Protein AF-A0A962T414-F1 (afdb_monomer_lite)

Sequence (55 aa):
MDSYESPLCLMMVTAESEIEQVSRALAADADEYLMKPFTRDAVLEKLNLLGILSD

pLDDT: mean 76.68, std 15.66, range [48.12, 96.31]

Radius of gyration: 13.44 Å; chains: 1; bounding box: 34×24×32 Å

Structure (mmCIF, N/CA/C/O backbone):
data_AF-A0A962T414-F1
#
_entry.id   AF-A0A962T414-F1
#
loop_
_atom_site.group_PDB
_atom_site.id
_atom_site.type_symbol
_atom_site.label_atom_id
_atom_site.label_alt_id
_atom_site.label_comp_id
_atom_site.label_asym_id
_atom_site.label_entity_id
_atom_site.label_seq_id
_atom_site.pdbx_PDB_ins_code
_atom_site.Cartn_x
_atom_site.Cartn_y
_atom_site.Cartn_z
_atom_site.occupancy
_atom_site.B_iso_or_equiv
_atom_site.auth_seq_id
_atom_site.auth_comp_id
_atom_site.auth_asym_id
_atom_site.auth_atom_id
_atom_site.pdbx_PDB_model_num
ATOM 1 N N . MET A 1 1 ? -27.556 1.705 18.695 1.00 48.12 1 MET A N 1
ATOM 2 C CA . MET A 1 1 ? -27.040 0.361 18.372 1.00 48.12 1 MET A CA 1
ATOM 3 C C . MET A 1 1 ?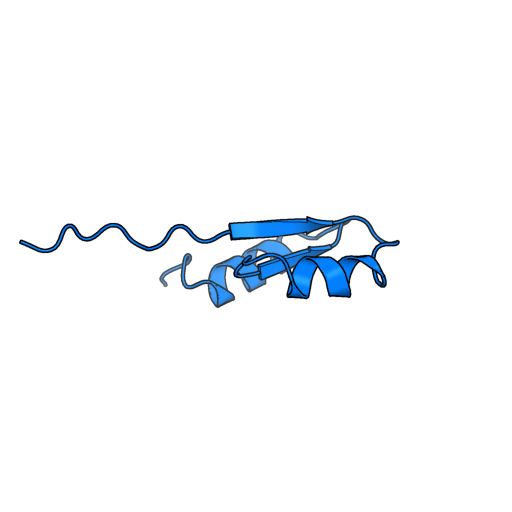 -26.165 0.574 17.161 1.00 48.12 1 MET A C 1
ATOM 5 O O . MET A 1 1 ? -26.628 0.423 16.040 1.00 48.12 1 MET A O 1
ATOM 9 N N . ASP A 1 2 ? -24.980 1.118 17.408 1.00 52.41 2 ASP A N 1
ATOM 10 C CA . ASP A 1 2 ? -24.031 1.488 16.368 1.00 52.41 2 ASP A CA 1
ATOM 11 C C . ASP A 1 2 ? -23.551 0.209 15.685 1.00 52.41 2 ASP A C 1
ATOM 13 O O . ASP A 1 2 ? -22.996 -0.691 16.317 1.00 52.41 2 ASP A O 1
ATOM 17 N N . SER A 1 3 ? -23.887 0.083 14.407 1.00 59.44 3 SER A N 1
ATOM 18 C CA . SER A 1 3 ? -23.477 -1.025 13.558 1.00 59.44 3 SER A CA 1
ATOM 19 C C . SER A 1 3 ? -21.960 -0.943 13.377 1.00 59.44 3 SER A C 1
ATOM 21 O O . SER A 1 3 ? -21.473 -0.041 12.701 1.00 59.44 3 SER A O 1
ATOM 23 N N . TYR A 1 4 ? -21.217 -1.850 14.015 1.00 60.47 4 TYR A N 1
ATOM 24 C CA . TYR A 1 4 ? -19.762 -1.992 13.893 1.00 60.47 4 TYR A CA 1
ATOM 25 C C . TYR A 1 4 ? -19.378 -2.529 12.506 1.00 60.47 4 TYR A C 1
ATOM 27 O O . TYR A 1 4 ? -18.939 -3.671 12.374 1.00 60.47 4 TYR A O 1
ATOM 35 N N . GLU A 1 5 ? -19.543 -1.733 11.457 1.00 61.78 5 GLU A N 1
ATOM 36 C CA . GLU A 1 5 ? -18.776 -1.983 10.241 1.00 61.78 5 GLU A CA 1
ATOM 37 C C . GLU A 1 5 ? -17.391 -1.378 10.449 1.00 61.78 5 GLU A C 1
ATOM 39 O O . GLU A 1 5 ? -17.245 -0.171 10.647 1.00 61.78 5 GLU A O 1
ATOM 44 N N . SER A 1 6 ? -16.367 -2.237 10.471 1.00 65.44 6 SER A N 1
ATOM 45 C CA . SER A 1 6 ? -14.992 -1.771 10.304 1.00 65.44 6 SER A CA 1
ATOM 46 C C . SER A 1 6 ? -14.949 -0.917 9.037 1.00 65.44 6 SER A C 1
ATOM 48 O O . SER A 1 6 ? -15.467 -1.381 8.015 1.00 65.44 6 SER A O 1
ATOM 50 N N . PRO A 1 7 ? -14.347 0.286 9.055 1.00 74.88 7 PRO A N 1
ATOM 51 C CA . PRO A 1 7 ? -14.122 1.015 7.817 1.00 74.88 7 PRO A CA 1
ATOM 52 C C . PRO A 1 7 ? -13.371 0.100 6.843 1.00 74.88 7 PRO A C 1
ATOM 54 O O . PRO A 1 7 ? -12.458 -0.634 7.233 1.00 74.88 7 PRO A O 1
ATOM 57 N N . LEU A 1 8 ? -13.828 0.076 5.593 1.00 82.19 8 LEU A N 1
ATOM 58 C CA . LEU A 1 8 ? -13.201 -0.709 4.539 1.00 82.19 8 LEU A CA 1
ATOM 59 C C . LEU A 1 8 ? -11.835 -0.093 4.225 1.00 82.19 8 LEU A C 1
ATOM 61 O O . LEU A 1 8 ? -11.791 1.034 3.745 1.00 82.19 8 LEU A O 1
ATOM 65 N N . CYS A 1 9 ? -10.751 -0.838 4.444 1.00 87.38 9 CYS A N 1
ATOM 66 C CA . CYS A 1 9 ? -9.416 -0.388 4.054 1.00 87.38 9 CYS A CA 1
ATOM 67 C C . CYS A 1 9 ? -9.182 -0.586 2.550 1.00 87.38 9 CYS A C 1
ATOM 69 O O . CYS A 1 9 ? -9.355 -1.691 2.021 1.00 87.38 9 CYS A O 1
ATOM 71 N N . LEU A 1 10 ? -8.731 0.463 1.865 1.00 87.00 10 LEU A N 1
ATOM 72 C CA . LEU A 1 10 ? -8.369 0.458 0.454 1.00 87.00 10 LEU A CA 1
ATOM 73 C C . LEU A 1 10 ? -6.849 0.574 0.292 1.00 87.00 10 LEU A C 1
ATOM 75 O O . LEU A 1 10 ? -6.250 1.588 0.634 1.00 87.00 10 LEU A O 1
ATOM 79 N N . MET A 1 11 ? -6.228 -0.442 -0.315 1.00 89.44 11 MET A N 1
ATOM 80 C CA . MET A 1 11 ? -4.827 -0.384 -0.742 1.00 89.44 11 MET A CA 1
ATOM 81 C C . MET A 1 11 ? -4.736 -0.347 -2.271 1.00 89.44 11 MET A C 1
ATOM 83 O O . MET A 1 11 ? -5.192 -1.271 -2.949 1.00 89.44 11 MET A O 1
ATOM 87 N N . MET A 1 12 ? -4.122 0.696 -2.830 1.00 89.62 12 MET A N 1
ATOM 88 C CA . MET A 1 12 ? -3.920 0.832 -4.273 1.00 89.62 12 MET A CA 1
ATOM 89 C C . MET A 1 12 ? -2.604 0.185 -4.710 1.00 89.62 12 MET A C 1
ATOM 91 O O . MET A 1 12 ? -1.574 0.312 -4.049 1.00 89.62 12 MET A O 1
ATOM 95 N N . VAL A 1 13 ? -2.623 -0.478 -5.869 1.00 88.38 13 VAL A N 1
ATOM 96 C CA . VAL A 1 13 ? -1.446 -1.153 -6.422 1.00 88.38 13 VAL A CA 1
ATOM 97 C C . VAL A 1 13 ? -1.080 -0.595 -7.800 1.00 88.38 13 VAL A C 1
ATOM 99 O O . VAL A 1 13 ? -1.863 -0.723 -8.740 1.00 88.38 13 VAL A O 1
ATOM 102 N N . THR A 1 14 ? 0.122 -0.033 -7.938 1.00 80.81 14 THR A N 1
ATOM 103 C CA . THR A 1 14 ? 0.583 0.725 -9.123 1.00 80.81 14 THR A CA 1
ATOM 104 C C . THR A 1 14 ? 1.795 0.079 -9.833 1.00 80.81 14 THR A C 1
ATOM 106 O O . THR A 1 14 ? 2.342 -0.882 -9.312 1.00 80.81 14 THR A O 1
ATOM 109 N N . ALA A 1 15 ? 2.204 0.534 -11.027 1.00 82.38 15 ALA A N 1
ATOM 110 C CA . ALA A 1 15 ? 3.395 0.091 -11.775 1.00 82.38 15 ALA A CA 1
ATOM 111 C C . ALA A 1 15 ? 4.588 1.070 -11.634 1.00 82.38 15 ALA A C 1
ATOM 113 O O . ALA A 1 15 ? 4.399 2.238 -11.313 1.00 82.38 15 ALA A O 1
ATOM 114 N N . GLU A 1 16 ? 5.818 0.619 -11.916 1.00 66.75 16 GLU A N 1
ATOM 115 C CA . GLU A 1 16 ? 7.102 1.331 -11.687 1.00 66.75 16 GLU A CA 1
ATOM 116 C C . GLU A 1 16 ? 7.360 2.593 -12.555 1.00 66.75 16 GLU A C 1
ATOM 118 O O . GLU A 1 16 ? 8.488 2.947 -12.874 1.00 66.75 16 GLU A O 1
ATOM 123 N N . SER A 1 17 ? 6.338 3.327 -12.985 1.00 60.03 17 SER A N 1
ATOM 124 C CA . SER A 1 17 ? 6.515 4.599 -13.724 1.00 60.03 17 SER A CA 1
ATO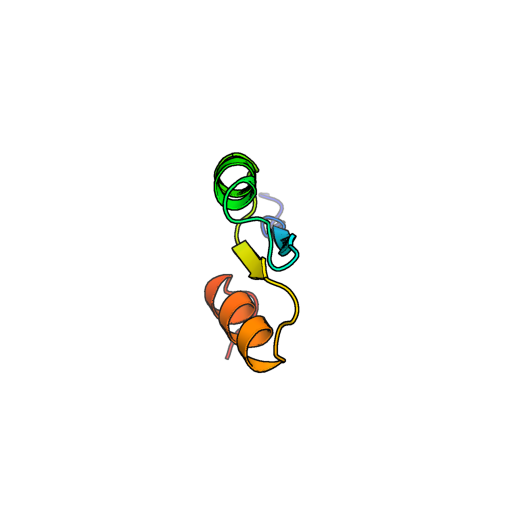M 125 C C . SER A 1 17 ? 5.584 5.703 -13.230 1.00 60.03 17 SER A C 1
ATOM 127 O O . SER A 1 17 ? 5.374 6.718 -13.884 1.00 60.03 17 SER A O 1
ATOM 129 N N . GLU A 1 18 ? 5.042 5.505 -12.036 1.00 58.69 18 GLU A N 1
ATOM 130 C CA . GLU A 1 18 ? 3.943 6.271 -11.474 1.00 58.69 18 GLU A CA 1
ATOM 131 C C . GLU A 1 18 ? 4.383 7.233 -10.367 1.00 58.69 18 GLU A C 1
ATOM 133 O O . GLU A 1 18 ? 3.559 7.629 -9.560 1.00 58.69 18 GLU A O 1
ATOM 138 N N . ILE A 1 19 ? 5.639 7.693 -10.320 1.00 54.09 19 ILE A N 1
ATOM 139 C CA . ILE A 1 19 ? 6.021 8.758 -9.366 1.00 54.09 19 ILE A CA 1
ATOM 140 C C . ILE A 1 19 ? 5.172 10.035 -9.593 1.00 54.09 19 ILE A C 1
ATOM 142 O O . ILE A 1 19 ? 4.814 10.709 -8.632 1.00 54.09 19 ILE A O 1
ATOM 146 N N . GLU A 1 20 ? 4.721 10.312 -10.826 1.00 52.12 20 GLU A N 1
ATOM 147 C CA . GLU A 1 20 ? 3.701 11.348 -11.101 1.00 52.12 20 GLU A CA 1
ATOM 148 C C . GLU A 1 20 ? 2.287 10.973 -10.614 1.00 52.12 20 GLU A C 1
ATOM 150 O O . GLU A 1 20 ? 1.489 11.845 -10.267 1.00 52.12 20 GLU A O 1
ATOM 155 N N . GLN A 1 21 ? 1.968 9.684 -10.543 1.00 55.62 21 GLN A N 1
ATOM 156 C CA . GLN A 1 21 ? 0.700 9.160 -10.035 1.00 55.62 21 GLN A CA 1
ATOM 157 C C . GLN A 1 21 ? 0.696 8.972 -8.516 1.00 55.62 21 GLN A C 1
ATOM 159 O O . GLN A 1 21 ? -0.384 8.995 -7.946 1.00 55.62 21 GLN A O 1
ATOM 164 N N . VAL A 1 22 ? 1.849 8.927 -7.833 1.00 55.00 22 VAL A N 1
ATOM 165 C CA . VAL A 1 22 ? 1.940 9.011 -6.361 1.00 55.00 22 VAL A CA 1
ATOM 166 C C . VAL A 1 22 ? 1.252 10.290 -5.856 1.00 55.00 22 VAL A C 1
ATOM 168 O O . VAL A 1 22 ? 0.613 10.274 -4.811 1.00 55.00 22 VAL A O 1
ATOM 171 N N . SER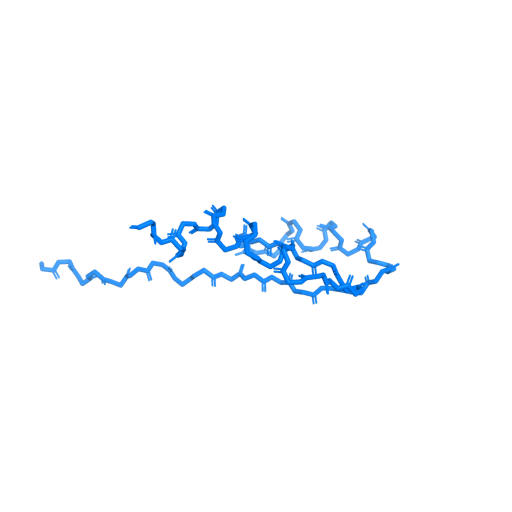 A 1 23 ? 1.275 11.381 -6.635 1.00 56.97 23 SER A N 1
ATOM 172 C CA . SER A 1 23 ? 0.530 12.613 -6.320 1.00 56.97 23 SER A CA 1
ATOM 173 C C . SER A 1 23 ? -0.995 12.488 -6.488 1.00 56.97 23 SER A C 1
ATOM 175 O O . SER A 1 23 ? -1.748 13.105 -5.740 1.00 56.97 23 SER A O 1
ATOM 177 N N . ARG A 1 24 ? -1.464 11.671 -7.443 1.00 55.62 24 ARG A N 1
ATOM 178 C CA . ARG A 1 24 ? -2.890 11.366 -7.669 1.00 55.62 24 ARG A CA 1
ATOM 179 C C . ARG A 1 24 ? -3.422 10.336 -6.680 1.00 55.62 24 ARG A C 1
ATOM 181 O O . ARG A 1 24 ? -4.559 10.445 -6.247 1.00 55.62 24 ARG A O 1
ATOM 188 N N . ALA A 1 25 ? -2.578 9.390 -6.306 1.00 53.78 25 ALA A N 1
ATOM 189 C CA . ALA A 1 25 ? -2.728 8.486 -5.185 1.00 53.78 25 ALA A CA 1
ATOM 190 C C . ALA A 1 25 ? -2.887 9.272 -3.876 1.00 53.78 25 ALA A C 1
ATOM 192 O O . ALA A 1 25 ? -3.89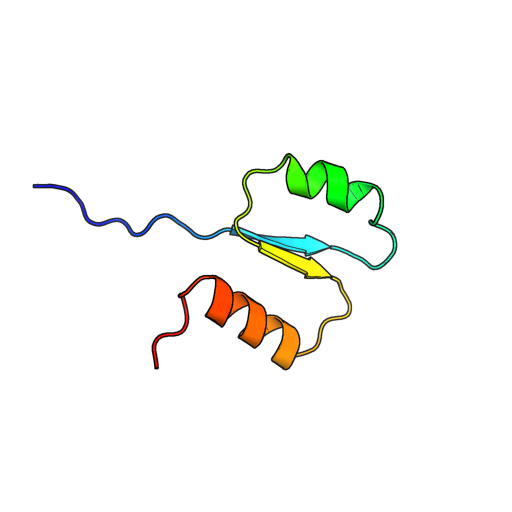7 9.144 -3.213 1.00 53.78 25 ALA A O 1
ATOM 193 N N . LEU A 1 26 ? -2.004 10.215 -3.552 1.00 55.72 26 LEU A N 1
ATOM 194 C CA . LEU A 1 26 ? -2.196 11.085 -2.379 1.00 55.72 26 LEU A CA 1
ATOM 195 C C . LEU A 1 26 ? -3.523 11.881 -2.392 1.00 55.72 26 LEU A C 1
ATOM 197 O O . LEU A 1 26 ? -3.960 12.337 -1.340 1.00 55.72 26 LEU A O 1
ATOM 201 N N . ALA A 1 27 ? -4.161 12.055 -3.557 1.00 56.62 27 ALA A N 1
ATOM 202 C CA . ALA A 1 27 ? -5.484 12.670 -3.702 1.00 56.62 27 ALA A CA 1
ATOM 203 C C . ALA A 1 27 ? -6.654 11.662 -3.712 1.00 56.62 27 ALA A C 1
ATOM 205 O O . ALA A 1 27 ? -7.808 12.066 -3.571 1.00 56.62 27 ALA A O 1
ATOM 206 N N . ALA A 1 28 ? -6.377 10.373 -3.910 1.00 62.09 28 ALA A N 1
ATOM 207 C CA . ALA A 1 28 ? -7.337 9.291 -3.794 1.00 62.09 28 ALA A CA 1
ATOM 208 C C . ALA A 1 28 ? -7.299 8.805 -2.345 1.00 62.09 28 ALA A C 1
ATOM 210 O O . ALA A 1 28 ? -6.235 8.473 -1.839 1.00 62.09 28 ALA A O 1
ATOM 211 N N . ASP A 1 29 ? -8.455 8.785 -1.694 1.00 70.75 29 ASP A N 1
ATOM 212 C CA . ASP A 1 29 ? -8.703 8.458 -0.281 1.00 70.75 29 ASP A CA 1
ATOM 213 C C . ASP A 1 29 ? -8.348 6.996 0.098 1.00 70.75 29 ASP A C 1
ATOM 215 O O . ASP A 1 29 ? -9.112 6.309 0.764 1.00 70.75 29 ASP A O 1
ATOM 219 N N . ALA A 1 30 ? -7.240 6.459 -0.420 1.00 80.62 30 ALA A N 1
ATOM 220 C CA . ALA A 1 30 ? -6.745 5.129 -0.122 1.00 80.62 30 ALA A CA 1
ATOM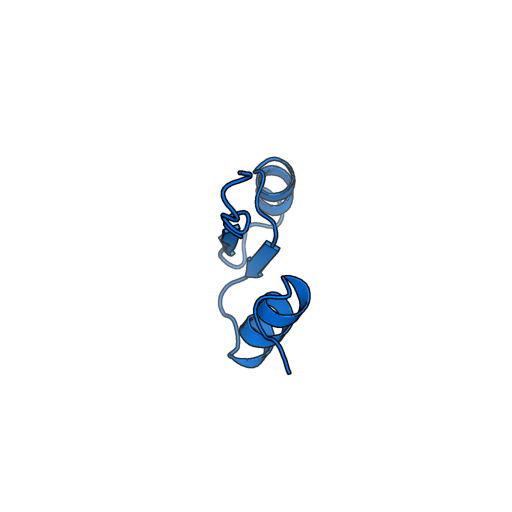 221 C C . ALA A 1 30 ? -5.863 5.175 1.122 1.00 80.62 30 ALA A C 1
ATOM 223 O O . ALA A 1 30 ? -5.009 6.052 1.271 1.00 80.62 30 ALA A O 1
ATOM 224 N N . ASP A 1 31 ? -6.040 4.170 1.967 1.00 85.25 31 ASP A N 1
ATOM 225 C CA . ASP A 1 31 ? -5.302 4.016 3.209 1.00 85.25 31 ASP A CA 1
ATOM 226 C C . ASP A 1 31 ? -3.842 3.623 2.957 1.00 85.25 31 ASP A C 1
ATOM 228 O O . ASP A 1 31 ? -2.967 4.032 3.716 1.00 85.25 31 ASP A O 1
ATOM 232 N N . GLU A 1 32 ? -3.557 2.859 1.888 1.00 87.44 32 GLU A N 1
ATOM 233 C CA . GLU A 1 32 ? -2.179 2.513 1.524 1.00 87.44 32 GLU A CA 1
ATOM 234 C C . GLU A 1 32 ? -1.875 2.310 0.029 1.00 87.44 32 GLU A C 1
ATOM 236 O O . GLU A 1 32 ? -2.755 2.115 -0.810 1.00 87.44 32 GLU A O 1
ATOM 241 N N . TYR A 1 33 ? -0.574 2.290 -0.290 1.00 85.75 33 TYR A N 1
ATOM 242 C CA . TYR A 1 33 ? -0.023 2.129 -1.638 1.00 85.75 33 TYR A CA 1
ATOM 243 C C . TYR A 1 33 ? 1.060 1.047 -1.733 1.00 85.75 33 TYR A C 1
ATOM 245 O O . TYR A 1 33 ? 1.976 0.984 -0.910 1.00 85.75 33 TYR A O 1
ATOM 253 N N . LEU A 1 34 ? 1.007 0.241 -2.800 1.00 88.44 34 LEU A N 1
ATOM 254 C CA . LEU A 1 34 ? 1.993 -0.796 -3.114 1.00 88.44 34 LEU A CA 1
ATOM 255 C C . LEU A 1 34 ? 2.415 -0.746 -4.592 1.00 88.44 34 LEU A C 1
ATOM 257 O O . LEU A 1 34 ? 1.586 -0.777 -5.499 1.00 88.44 34 LEU A O 1
ATOM 261 N N . MET A 1 35 ? 3.716 -0.703 -4.864 1.00 88.69 35 MET A N 1
ATOM 262 C CA . MET A 1 35 ? 4.242 -0.645 -6.232 1.00 88.69 35 MET A CA 1
ATOM 263 C C . MET A 1 35 ? 4.584 -2.039 -6.768 1.00 88.69 35 MET A C 1
ATOM 265 O O . MET A 1 35 ? 5.167 -2.861 -6.068 1.00 88.69 35 MET A O 1
ATOM 269 N N . LYS A 1 36 ? 4.237 -2.302 -8.029 1.00 89.50 36 LYS A N 1
ATOM 270 C CA . LYS A 1 36 ? 4.626 -3.490 -8.791 1.00 89.50 36 LYS A CA 1
ATOM 271 C C . LYS A 1 36 ? 5.988 -3.286 -9.471 1.00 89.50 36 LYS A C 1
ATOM 273 O O . LYS A 1 36 ? 6.226 -2.193 -9.982 1.00 89.50 36 LYS A O 1
ATOM 278 N N . PRO A 1 37 ? 6.775 -4.365 -9.626 1.00 91.94 37 PRO A N 1
ATOM 279 C CA . PRO A 1 37 ? 6.539 -5.685 -9.033 1.00 91.94 37 PRO A CA 1
ATOM 280 C C . PRO A 1 37 ? 6.772 -5.652 -7.512 1.00 91.94 37 PRO A C 1
ATOM 282 O O . PRO A 1 37 ? 7.732 -5.049 -7.049 1.00 91.94 37 PRO A O 1
ATOM 285 N N . PHE A 1 38 ? 5.902 -6.308 -6.736 1.00 90.44 38 PHE A N 1
ATOM 286 C CA . PHE A 1 38 ? 6.025 -6.377 -5.275 1.00 90.44 38 PHE A CA 1
ATOM 287 C C . PHE A 1 38 ? 6.402 -7.778 -4.804 1.00 90.44 38 PHE A C 1
ATOM 289 O O . PHE A 1 38 ? 6.095 -8.786 -5.446 1.00 90.44 38 PHE A O 1
ATOM 296 N N . THR A 1 39 ? 7.043 -7.831 -3.641 1.00 95.00 39 THR A N 1
ATOM 297 C CA . THR A 1 39 ? 7.326 -9.073 -2.924 1.00 95.00 39 THR A CA 1
ATOM 298 C C . THR A 1 39 ? 6.183 -9.413 -1.968 1.00 95.00 39 THR A C 1
ATOM 300 O O . THR A 1 39 ? 5.360 -8.565 -1.619 1.00 95.00 39 THR A O 1
ATOM 303 N N . ARG A 1 40 ? 6.142 -10.669 -1.509 1.00 95.62 40 ARG A N 1
ATOM 304 C CA . ARG A 1 40 ? 5.219 -11.095 -0.446 1.00 95.62 40 ARG A CA 1
ATOM 305 C C . ARG A 1 40 ? 5.403 -10.264 0.825 1.00 95.62 40 ARG A C 1
ATOM 307 O O . ARG A 1 40 ? 4.416 -9.880 1.442 1.00 95.62 40 ARG A O 1
ATOM 314 N N . ASP A 1 41 ? 6.648 -9.984 1.191 1.00 96.31 41 ASP A N 1
ATOM 315 C CA . ASP A 1 41 ? 6.967 -9.263 2.424 1.00 96.31 41 ASP A CA 1
ATOM 316 C C . ASP A 1 41 ? 6.477 -7.812 2.365 1.00 96.31 41 ASP A C 1
ATOM 318 O O . ASP A 1 41 ? 5.897 -7.333 3.334 1.00 96.31 41 ASP A O 1
ATOM 322 N N . ALA A 1 42 ? 6.575 -7.164 1.198 1.00 93.31 42 ALA A N 1
ATOM 323 C CA . ALA A 1 42 ? 6.034 -5.821 0.990 1.00 93.31 42 ALA A CA 1
ATOM 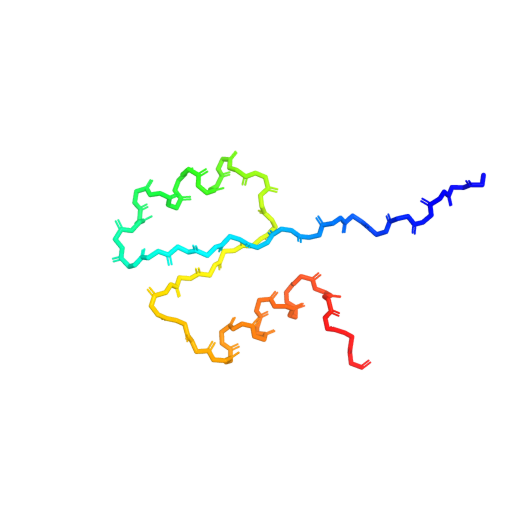324 C C . ALA A 1 42 ? 4.503 -5.762 1.165 1.00 93.31 42 ALA A C 1
ATOM 326 O O . ALA A 1 42 ? 3.970 -4.770 1.655 1.00 93.31 42 ALA A O 1
ATOM 327 N N . VAL A 1 43 ? 3.779 -6.829 0.803 1.00 93.94 43 VAL A N 1
ATOM 328 C CA . VAL A 1 43 ? 2.329 -6.925 1.053 1.00 93.94 43 VAL A CA 1
ATOM 329 C C . VAL A 1 43 ? 2.048 -7.057 2.548 1.00 93.94 43 VAL A C 1
ATOM 331 O O . VAL A 1 43 ? 1.178 -6.367 3.070 1.00 93.94 43 VAL A O 1
ATOM 334 N N . LEU A 1 44 ? 2.772 -7.937 3.243 1.00 95.00 44 LEU A N 1
ATOM 335 C CA . LEU A 1 44 ? 2.562 -8.171 4.674 1.00 95.00 44 LEU A CA 1
ATOM 336 C C . LEU A 1 44 ? 2.851 -6.929 5.512 1.00 95.00 44 LEU A C 1
ATOM 338 O O . LEU A 1 44 ? 2.085 -6.619 6.417 1.00 95.00 44 LEU A O 1
ATOM 342 N N . GLU A 1 45 ? 3.913 -6.198 5.182 1.00 93.50 45 GLU A N 1
ATOM 343 C CA . GLU A 1 45 ? 4.235 -4.929 5.827 1.00 93.50 45 GLU A CA 1
ATOM 344 C C . GLU A 1 45 ? 3.072 -3.936 5.707 1.00 93.50 45 GLU A C 1
ATOM 346 O O . GLU A 1 45 ? 2.633 -3.379 6.711 1.00 93.50 45 GLU A O 1
ATOM 351 N N . LYS A 1 46 ? 2.493 -3.782 4.510 1.00 91.81 46 LYS A N 1
ATOM 352 C CA . LYS A 1 46 ? 1.341 -2.894 4.291 1.00 91.81 46 LYS A CA 1
ATOM 353 C C . LYS A 1 46 ? 0.085 -3.355 5.028 1.00 91.81 46 LYS A C 1
ATOM 355 O O . LYS A 1 46 ? -0.607 -2.534 5.619 1.00 91.81 46 LYS A O 1
ATOM 360 N N . LEU A 1 47 ? -0.193 -4.657 5.062 1.00 92.19 47 LEU A N 1
ATOM 361 C CA . LEU A 1 47 ? -1.332 -5.197 5.814 1.00 92.19 47 LEU A CA 1
ATOM 362 C C . LEU A 1 47 ? -1.174 -5.031 7.336 1.00 92.19 47 LEU A C 1
ATOM 364 O O . LEU A 1 47 ? -2.170 -4.800 8.021 1.00 92.19 47 LEU A O 1
ATOM 368 N N . ASN A 1 48 ? 0.056 -5.109 7.854 1.00 92.50 48 ASN A N 1
ATOM 369 C CA . ASN A 1 48 ? 0.368 -4.782 9.248 1.00 92.50 48 ASN A CA 1
ATOM 370 C C . ASN A 1 48 ? 0.144 -3.290 9.532 1.00 92.50 48 ASN A C 1
ATOM 372 O O . ASN A 1 48 ? -0.457 -2.948 10.546 1.00 92.50 48 ASN A O 1
ATOM 376 N N . LEU A 1 49 ? 0.584 -2.401 8.633 1.00 89.56 49 LEU A N 1
ATOM 377 C CA . LEU A 1 49 ? 0.374 -0.952 8.768 1.00 89.56 49 LEU A CA 1
ATOM 378 C C . LEU A 1 49 ? -1.114 -0.574 8.764 1.00 89.56 49 LEU A C 1
ATOM 380 O O . LEU A 1 49 ? -1.518 0.319 9.504 1.00 89.56 49 LEU A O 1
ATOM 384 N N . LEU A 1 50 ? -1.933 -1.293 7.992 1.00 89.06 50 LEU A N 1
ATOM 385 C CA . LEU A 1 50 ? -3.391 -1.142 7.976 1.00 89.06 50 LEU A CA 1
ATOM 386 C C . LEU A 1 50 ? -4.090 -1.752 9.206 1.00 89.06 50 LEU A C 1
ATOM 388 O O . LEU A 1 50 ? -5.307 -1.652 9.324 1.00 89.06 50 LEU A O 1
ATOM 392 N N . GLY A 1 51 ? -3.359 -2.422 10.103 1.00 89.25 51 GLY A N 1
ATOM 393 C CA . GLY A 1 51 ? -3.932 -3.091 11.275 1.00 89.25 51 GLY A CA 1
ATOM 394 C C . GLY A 1 51 ? -4.842 -4.281 10.941 1.00 89.25 51 GLY A C 1
ATOM 395 O O . GLY A 1 51 ? -5.607 -4.721 11.796 1.00 89.25 51 GLY A O 1
ATOM 396 N N . ILE A 1 52 ? -4.781 -4.802 9.708 1.00 87.94 52 ILE A N 1
ATOM 397 C CA . ILE A 1 52 ? -5.604 -5.937 9.247 1.00 87.94 52 ILE A CA 1
ATOM 398 C C . ILE A 1 52 ? -5.078 -7.251 9.821 1.00 87.94 52 ILE A C 1
ATOM 400 O O . ILE A 1 52 ? -5.843 -8.160 10.142 1.00 87.94 52 ILE A O 1
ATOM 404 N N . LEU A 1 53 ? -3.758 -7.364 9.928 1.00 85.25 53 LEU A N 1
ATOM 405 C CA . LEU A 1 53 ? -3.121 -8.491 10.584 1.00 85.25 53 LEU A CA 1
ATOM 406 C C . LEU A 1 53 ? -3.095 -8.198 12.087 1.00 85.25 53 LEU A C 1
ATOM 408 O O . LEU A 1 53 ? -2.437 -7.266 12.540 1.00 85.25 53 LEU A O 1
ATOM 412 N N . SER A 1 54 ? -3.873 -8.968 12.843 1.00 65.50 54 SER A N 1
ATOM 413 C CA . SER A 1 54 ? -3.719 -9.082 14.294 1.00 65.50 54 SER A CA 1
ATOM 414 C C . SER A 1 54 ? -2.693 -10.179 14.570 1.00 65.50 54 SER A C 1
ATOM 416 O O . SER A 1 54 ? -2.759 -11.224 13.917 1.00 65.50 54 SER A O 1
ATOM 418 N N . ASP A 1 55 ? -1.764 -9.946 15.499 1.00 60.00 55 ASP A N 1
ATOM 419 C CA . ASP A 1 55 ? -0.992 -11.043 16.105 1.00 60.00 55 ASP A CA 1
ATOM 420 C C . ASP A 1 55 ? -1.920 -12.046 16.817 1.00 60.00 55 ASP A C 1
ATOM 422 O O . ASP A 1 55 ? -2.938 -11.607 17.411 1.00 60.00 55 ASP A O 1
#

Foldseek 3Di:
DDDPDDPDAAEDEEEPPCPVVVVVVVVPPHPYYHYPPDDPVSVVVVCVVVVVDDD

Secondary structure (DSSP, 8-state):
-----PPPP-EEEEETT-HHHHHHHTTS--SEEEEES--HHHHHHHHHHTT-S--